Protein AF-A0A842VWF2-F1 (afdb_monomer)

Mean predicted aligned error: 4.61 Å

pLDDT: mean 91.63, std 9.69, range [39.72, 97.94]

Radius of gyration: 16.32 Å; Cα contacts (8 Å, |Δi|>4): 128; chains: 1; bounding box: 42×29×42 Å

Foldseek 3Di:
DDDDDFDWDDPPQFTQGNNDTHHPDEAEDAQLVDDVVCLVVVVVVCLVVPAAAYEYDQDFVVQWPDDPPPDPVPIDGDCCQPPHVSSVVVVSVVVCVVVVRHDYD

Solvent-accessible surface area (backbone atoms only — not comparable to full-atom values): 6436 Å² total; per-residue (Å²): 134,88,75,81,84,72,52,74,46,82,56,98,76,24,42,26,52,64,90,46,82,38,74,82,50,70,43,82,51,58,63,60,84,40,67,66,92,46,48,67,59,53,52,48,56,47,45,74,74,67,40,51,28,36,33,53,82,80,64,64,75,76,26,42,73,54,66,89,88,56,55,81,95,70,61,45,70,41,47,69,26,83,88,45,65,45,31,20,52,54,58,50,53,48,53,46,62,75,62,66,65,53,48,78,98

Structure (mmCIF, N/CA/C/O backbone):
data_AF-A0A842VWF2-F1
#
_entry.id   AF-A0A842VWF2-F1
#
loop_
_atom_site.group_PDB
_atom_site.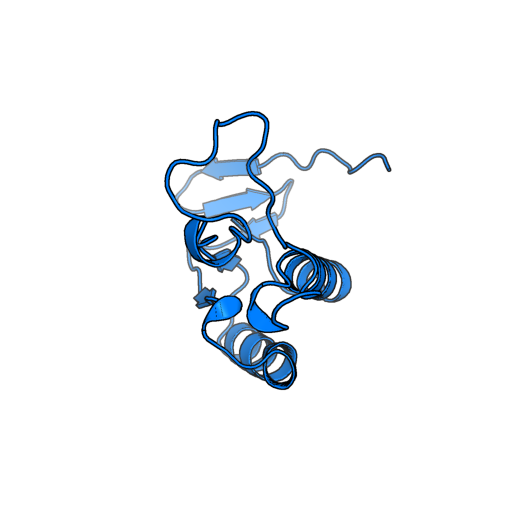id
_atom_site.type_symbol
_atom_site.label_atom_id
_atom_site.label_alt_id
_atom_site.label_comp_id
_atom_site.label_asym_id
_atom_site.label_entity_id
_atom_site.label_seq_id
_atom_site.pdbx_PDB_ins_code
_atom_site.Cartn_x
_atom_site.Cartn_y
_atom_site.Cartn_z
_atom_site.occupancy
_atom_site.B_iso_or_equiv
_atom_site.auth_seq_id
_atom_site.auth_comp_id
_atom_site.auth_asym_id
_atom_site.auth_atom_id
_atom_site.pdbx_PDB_model_num
ATOM 1 N N . MET A 1 1 ? 11.684 16.252 5.392 1.00 39.72 1 MET A N 1
ATOM 2 C CA . MET A 1 1 ? 10.366 16.323 6.055 1.00 39.72 1 MET A CA 1
ATOM 3 C C . MET A 1 1 ? 10.481 15.561 7.360 1.00 39.72 1 MET A C 1
ATOM 5 O O . MET A 1 1 ? 10.886 14.409 7.315 1.00 39.72 1 MET A O 1
ATOM 9 N N . ASN A 1 2 ? 10.214 16.205 8.497 1.00 43.41 2 ASN A N 1
ATOM 10 C CA . ASN A 1 2 ? 10.101 15.508 9.777 1.00 43.41 2 ASN A CA 1
ATOM 11 C C . ASN A 1 2 ? 8.676 14.968 9.868 1.00 43.41 2 ASN A C 1
ATOM 13 O O . ASN A 1 2 ? 7.739 15.756 9.974 1.00 43.41 2 ASN A O 1
ATOM 17 N N . TYR A 1 3 ? 8.517 13.652 9.780 1.00 53.81 3 TYR A N 1
ATOM 18 C CA . TYR A 1 3 ? 7.252 13.016 10.125 1.00 53.81 3 TYR A CA 1
ATOM 19 C C . TYR A 1 3 ? 7.187 12.927 11.654 1.00 53.81 3 TYR A C 1
ATOM 21 O O . TYR A 1 3 ? 8.162 12.471 12.261 1.00 53.81 3 TYR A O 1
ATOM 29 N N . PRO A 1 4 ? 6.110 13.399 12.302 1.00 59.75 4 PRO A N 1
ATOM 30 C CA . PRO A 1 4 ? 5.938 13.174 13.729 1.00 59.75 4 PRO A CA 1
ATOM 31 C C . PRO A 1 4 ? 5.951 11.664 14.005 1.00 59.75 4 PRO A C 1
ATOM 33 O O . PRO A 1 4 ? 5.371 10.885 13.251 1.00 59.75 4 PRO A O 1
ATOM 36 N N . SER A 1 5 ? 6.651 11.241 15.058 1.00 72.12 5 SER A N 1
ATOM 37 C CA . SER A 1 5 ? 6.660 9.840 15.474 1.00 72.12 5 SER A CA 1
ATOM 38 C C . SER A 1 5 ? 5.429 9.554 16.326 1.00 72.12 5 SER A C 1
ATOM 40 O O . SER A 1 5 ? 5.425 9.740 17.543 1.00 72.12 5 SER A O 1
ATOM 42 N N . GLU A 1 6 ? 4.365 9.109 15.669 1.00 78.94 6 GLU A N 1
ATOM 43 C CA . GLU A 1 6 ? 3.189 8.576 16.351 1.00 78.94 6 GLU A CA 1
ATOM 44 C C . GLU A 1 6 ? 3.575 7.293 17.098 1.00 78.94 6 GLU A C 1
ATOM 46 O O . GLU A 1 6 ? 4.297 6.431 16.580 1.00 78.94 6 GLU A O 1
ATOM 51 N N . LYS A 1 7 ? 3.120 7.148 18.345 1.00 84.88 7 LYS A N 1
ATOM 52 C CA . LYS A 1 7 ? 3.395 5.932 19.119 1.00 84.88 7 LYS A CA 1
ATOM 53 C C . LYS A 1 7 ? 2.334 4.887 18.814 1.00 84.88 7 LYS A C 1
ATOM 55 O O . LYS A 1 7 ? 1.212 4.985 19.304 1.00 84.88 7 LYS A O 1
ATOM 60 N N . ILE A 1 8 ? 2.731 3.854 18.076 1.00 89.75 8 ILE A N 1
ATOM 61 C CA . ILE A 1 8 ? 1.889 2.692 17.779 1.00 89.75 8 ILE A CA 1
ATOM 62 C C . ILE A 1 8 ? 2.060 1.637 18.878 1.00 89.75 8 ILE A C 1
ATOM 64 O O . ILE A 1 8 ? 3.180 1.249 19.216 1.00 89.75 8 ILE A O 1
ATOM 68 N N . LYS A 1 9 ? 0.952 1.162 19.455 1.00 91.81 9 LYS A N 1
ATOM 69 C CA . LYS A 1 9 ? 0.928 0.066 20.439 1.00 91.81 9 LYS A CA 1
ATOM 70 C C . LYS A 1 9 ? -0.188 -0.918 20.116 1.00 91.81 9 LYS A C 1
ATOM 72 O O . LYS A 1 9 ? -1.270 -0.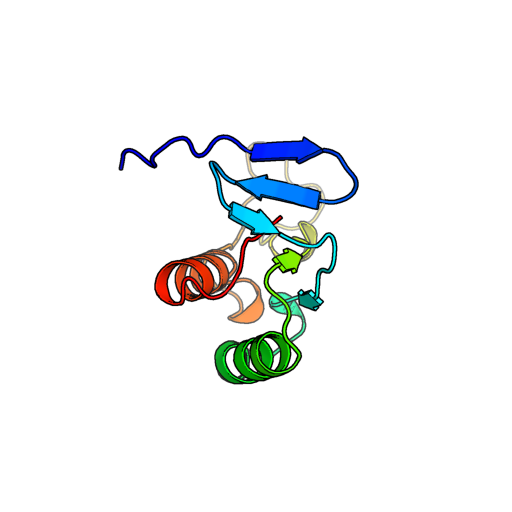510 19.714 1.00 91.81 9 LYS A O 1
ATOM 77 N N . ILE A 1 10 ? 0.038 -2.201 20.378 1.00 90.94 10 ILE A N 1
ATOM 78 C CA . ILE A 1 10 ? -1.011 -3.225 20.321 1.00 90.94 10 ILE A CA 1
ATOM 79 C C . ILE A 1 10 ? -1.374 -3.591 21.757 1.00 90.94 10 ILE A C 1
ATOM 81 O O . ILE A 1 10 ? -0.513 -4.018 22.526 1.00 90.94 10 ILE A O 1
ATOM 85 N N . LYS A 1 11 ? -2.634 -3.375 22.142 1.00 91.81 11 LYS A N 1
ATOM 86 C CA . LYS A 1 11 ? -3.118 -3.660 23.498 1.00 91.81 11 LYS A CA 1
ATOM 87 C C . LYS A 1 11 ? -4.624 -3.916 23.498 1.00 91.81 11 LYS A C 1
ATOM 89 O O . LYS A 1 11 ? -5.368 -3.222 22.807 1.00 91.81 11 LYS A O 1
ATOM 94 N N . ASP A 1 12 ? -5.064 -4.891 24.294 1.00 91.38 12 ASP A N 1
ATOM 95 C CA . ASP A 1 12 ? -6.477 -5.228 24.533 1.00 91.38 12 ASP A CA 1
ATOM 96 C C . ASP A 1 12 ? -7.268 -5.581 23.253 1.00 91.38 12 ASP A C 1
ATOM 98 O O . ASP A 1 12 ? -8.477 -5.375 23.191 1.00 91.38 12 ASP A O 1
ATOM 102 N N . GLY A 1 13 ? -6.588 -6.093 22.217 1.00 88.69 13 GLY A N 1
ATOM 103 C CA . GLY A 1 13 ? -7.194 -6.420 20.916 1.00 88.69 13 GLY A CA 1
ATOM 104 C C . GLY A 1 13 ? -7.359 -5.229 19.961 1.00 88.69 13 GLY A C 1
ATOM 105 O O . GLY A 1 13 ? -8.104 -5.327 18.990 1.00 88.69 13 GLY A O 1
ATOM 106 N N . TYR A 1 14 ? -6.681 -4.109 20.225 1.00 90.12 14 TYR A N 1
ATOM 107 C CA . TYR A 1 14 ? -6.734 -2.896 19.405 1.00 90.12 14 TYR A CA 1
ATOM 108 C C . TYR A 1 14 ? -5.334 -2.405 19.048 1.00 90.12 14 TYR A C 1
ATOM 110 O O . TYR A 1 14 ? -4.374 -2.610 19.801 1.00 90.12 14 TYR A O 1
ATOM 118 N N . ILE A 1 15 ? -5.248 -1.695 17.924 1.00 90.56 15 ILE A N 1
ATOM 119 C CA . ILE A 1 15 ? -4.124 -0.809 17.629 1.00 90.56 15 ILE A CA 1
ATOM 120 C C . ILE A 1 15 ? -4.414 0.537 18.289 1.00 90.56 15 ILE A C 1
ATOM 122 O O . ILE A 1 15 ? -5.508 1.087 18.170 1.00 90.56 15 ILE A O 1
ATOM 126 N N . TRP A 1 16 ? -3.425 1.063 18.993 1.00 90.50 16 TRP A N 1
ATOM 127 C CA . TRP A 1 16 ? -3.439 2.389 19.586 1.00 90.50 16 TRP A CA 1
ATOM 128 C C . TRP A 1 16 ? -2.422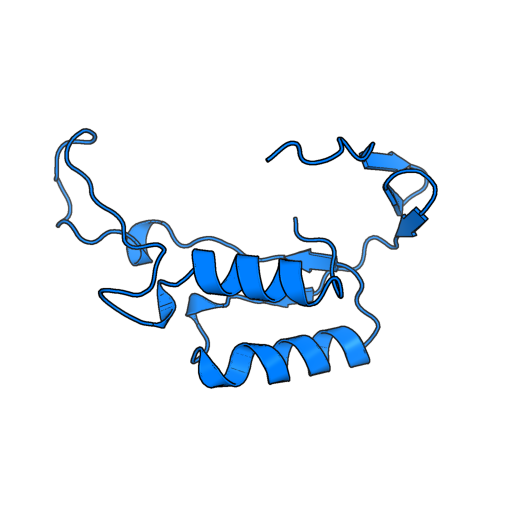 3.244 18.850 1.00 90.50 16 TRP A C 1
ATOM 130 O O . TRP A 1 16 ? -1.238 2.912 18.865 1.00 90.50 16 TRP A O 1
ATOM 140 N N . ILE A 1 17 ? -2.885 4.320 18.219 1.00 88.38 17 ILE A N 1
ATOM 14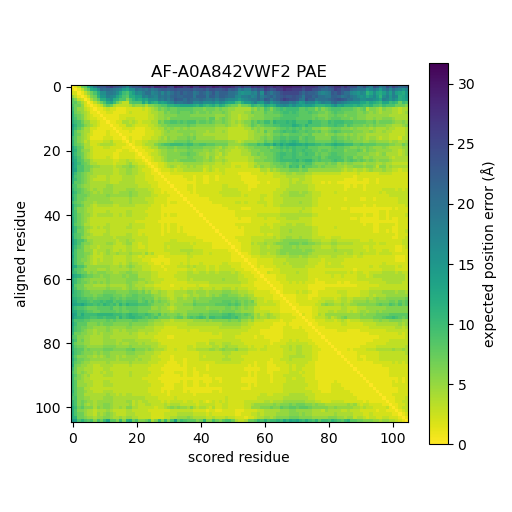1 C CA . ILE A 1 17 ? -2.023 5.331 17.600 1.00 88.38 17 ILE A CA 1
ATOM 142 C C . ILE A 1 17 ? -2.184 6.598 18.423 1.00 88.38 17 ILE A C 1
ATOM 144 O O . ILE A 1 17 ? -3.245 7.229 18.421 1.00 88.38 17 ILE A O 1
ATOM 148 N N . ASP A 1 18 ? -1.158 6.891 19.217 1.00 87.94 18 ASP A N 1
ATOM 149 C CA . ASP A 1 18 ? -1.219 7.840 20.325 1.00 87.94 18 ASP A CA 1
ATOM 150 C C . ASP A 1 18 ? -2.382 7.515 21.282 1.00 87.94 18 ASP A C 1
ATOM 152 O O . ASP A 1 18 ? -2.330 6.516 22.003 1.00 87.94 18 ASP A O 1
ATOM 156 N N . ASN A 1 19 ? -3.438 8.334 21.279 1.00 86.50 19 ASN A N 1
ATOM 157 C CA . ASN A 1 19 ? -4.637 8.143 22.102 1.00 86.50 19 ASN A CA 1
ATOM 158 C C . ASN A 1 19 ? -5.832 7.591 21.300 1.00 86.50 19 ASN A C 1
ATOM 160 O O . ASN A 1 19 ? -6.912 7.402 21.861 1.00 86.50 19 ASN A O 1
ATOM 164 N N . ASN A 1 20 ? -5.659 7.325 20.001 1.00 86.62 20 ASN A N 1
ATOM 165 C CA . ASN A 1 20 ? -6.716 6.820 19.130 1.00 86.62 20 ASN A CA 1
ATOM 166 C C . ASN A 1 20 ? -6.771 5.292 19.176 1.00 86.62 20 ASN A C 1
ATOM 168 O O . ASN A 1 20 ? -5.816 4.613 18.802 1.00 86.62 20 ASN A O 1
ATOM 172 N N . LYS A 1 21 ? -7.919 4.757 19.602 1.00 90.31 21 LYS A N 1
ATOM 173 C CA . LYS A 1 21 ? -8.207 3.320 19.641 1.00 90.31 21 LYS A CA 1
ATOM 174 C C . LYS A 1 21 ? -8.798 2.862 18.307 1.00 90.31 21 LYS A C 1
ATOM 176 O O . LYS A 1 21 ? -9.886 3.296 17.935 1.00 90.31 21 LYS A O 1
ATOM 181 N N . ILE A 1 22 ? -8.111 1.957 17.618 1.00 88.19 22 ILE A N 1
ATOM 182 C CA . ILE A 1 22 ? -8.474 1.480 16.281 1.00 88.19 22 ILE A CA 1
ATOM 183 C C . ILE A 1 22 ? -8.732 -0.034 16.337 1.00 88.19 22 ILE A C 1
ATOM 185 O O . ILE A 1 22 ? -7.864 -0.785 16.797 1.00 88.19 22 ILE A O 1
ATOM 189 N N . PRO A 1 23 ? -9.922 -0.508 15.914 1.00 87.75 23 PRO A N 1
ATOM 190 C CA . PRO A 1 23 ? -10.200 -1.937 15.801 1.00 87.75 23 PRO A CA 1
ATOM 191 C C . PRO A 1 23 ? -9.213 -2.631 14.860 1.00 87.75 23 PRO A C 1
ATOM 193 O O . PRO A 1 23 ? -8.845 -2.073 13.828 1.00 87.75 23 PRO A O 1
ATOM 196 N N . LEU A 1 24 ? -8.839 -3.871 15.181 1.00 85.56 24 LEU A N 1
ATOM 197 C CA . LEU A 1 24 ? -8.052 -4.746 14.305 1.00 85.56 24 LEU A CA 1
ATOM 198 C C . LEU A 1 24 ? -8.910 -5.284 13.148 1.00 85.56 24 LEU A C 1
ATOM 200 O O . LEU A 1 24 ? -9.157 -6.482 13.035 1.00 85.56 24 LEU A O 1
ATOM 204 N N . LEU A 1 25 ? -9.406 -4.381 12.306 1.00 87.94 25 LEU A N 1
ATOM 205 C CA . LEU A 1 25 ? -10.194 -4.697 11.125 1.00 87.94 25 LEU A CA 1
ATOM 206 C C . LEU A 1 25 ? -9.608 -3.941 9.930 1.00 87.94 25 LEU A C 1
ATOM 208 O O . LEU A 1 25 ? -9.692 -2.713 9.869 1.00 87.94 25 LEU A O 1
ATOM 212 N N . SER A 1 26 ? -9.015 -4.688 8.998 1.00 86.44 26 SER A N 1
ATOM 213 C CA . SER A 1 26 ? -8.343 -4.154 7.809 1.00 86.44 26 SER A CA 1
ATOM 214 C C . SER A 1 26 ? -9.075 -4.535 6.533 1.00 86.44 26 SER A C 1
ATOM 216 O O . SER A 1 26 ? -9.540 -5.669 6.409 1.00 86.44 26 SER A O 1
ATOM 218 N N . GLY A 1 27 ? -9.131 -3.612 5.576 1.00 90.31 27 GLY A N 1
ATOM 219 C CA . GLY A 1 27 ? -9.435 -3.938 4.186 1.00 90.31 27 GLY A CA 1
ATOM 220 C C . GLY A 1 27 ? -8.148 -4.222 3.412 1.00 90.31 27 GLY A C 1
ATOM 221 O O . GLY A 1 27 ? -7.204 -3.450 3.512 1.00 90.31 27 GLY A O 1
ATOM 222 N N . GLU A 1 28 ? -8.107 -5.285 2.613 1.00 94.31 28 GLU A N 1
ATOM 223 C CA . GLU A 1 28 ? -6.985 -5.530 1.696 1.00 94.31 28 GLU A CA 1
ATOM 224 C C . GLU A 1 28 ? -7.261 -4.862 0.347 1.00 94.31 28 GLU A C 1
ATOM 226 O O . GLU A 1 28 ? -8.316 -5.081 -0.259 1.00 94.31 28 GLU A O 1
ATOM 231 N N . PHE A 1 29 ? -6.307 -4.078 -0.155 1.00 96.62 29 PHE A N 1
ATOM 232 C CA . PHE A 1 29 ? -6.400 -3.486 -1.482 1.00 96.62 29 PHE A CA 1
ATOM 233 C C . PHE A 1 29 ? -5.073 -3.525 -2.234 1.00 96.62 29 PHE A C 1
ATOM 235 O O . PHE A 1 29 ? -4.153 -2.755 -1.978 1.00 96.62 29 PHE A O 1
ATOM 242 N N . HIS A 1 30 ? -5.024 -4.371 -3.262 1.00 96.81 30 HIS A N 1
ATOM 243 C CA . HIS A 1 30 ? -3.885 -4.462 -4.167 1.00 96.81 30 HIS A CA 1
ATOM 244 C C . HIS A 1 30 ? -3.997 -3.416 -5.285 1.00 96.81 30 HIS A C 1
ATOM 246 O O . HIS A 1 30 ? -4.673 -3.647 -6.299 1.00 96.81 30 HIS A O 1
ATOM 252 N N . PHE A 1 31 ? -3.327 -2.273 -5.125 1.00 96.75 31 PHE A N 1
ATOM 253 C CA . PHE A 1 31 ? -3.403 -1.167 -6.090 1.00 96.75 31 PHE A CA 1
ATOM 254 C C . PHE A 1 31 ? -2.976 -1.587 -7.511 1.00 96.75 31 PHE A C 1
ATOM 256 O O . PHE A 1 31 ? -3.620 -1.193 -8.482 1.00 96.75 31 PHE A O 1
ATOM 263 N N . TRP A 1 32 ? -1.954 -2.444 -7.639 1.00 96.12 32 TRP A N 1
ATOM 264 C CA . TRP A 1 32 ? -1.389 -2.883 -8.924 1.00 96.12 32 TRP A CA 1
ATOM 265 C C . TRP A 1 32 ? -2.281 -3.861 -9.696 1.00 96.12 32 TRP A C 1
ATOM 267 O O . TRP A 1 32 ? -2.041 -4.100 -10.871 1.00 96.12 32 TRP A O 1
ATOM 277 N N . ARG A 1 33 ? -3.321 -4.423 -9.063 1.00 96.31 33 ARG A N 1
ATOM 278 C CA . ARG A 1 33 ? -4.317 -5.283 -9.733 1.00 96.31 33 ARG A CA 1
ATOM 279 C C . ARG A 1 33 ? -5.524 -4.506 -10.259 1.00 96.31 33 ARG A C 1
ATOM 281 O O . ARG A 1 33 ? -6.462 -5.105 -10.777 1.00 96.31 33 ARG A O 1
ATOM 288 N N . ASN A 1 34 ? -5.544 -3.187 -10.074 1.00 96.06 34 ASN A N 1
ATOM 289 C CA . ASN A 1 34 ? -6.688 -2.340 -10.377 1.00 96.06 34 ASN A CA 1
ATOM 290 C C . ASN A 1 34 ? -6.246 -1.116 -11.176 1.00 96.06 34 ASN A C 1
ATOM 292 O O . ASN A 1 34 ? -5.249 -0.471 -10.854 1.00 96.06 34 ASN A O 1
ATOM 296 N N . THR A 1 35 ? -7.024 -0.732 -12.191 1.00 95.94 35 THR A N 1
ATOM 297 C CA . THR A 1 35 ? -6.708 0.456 -12.993 1.00 95.94 35 THR A CA 1
ATOM 298 C C . THR A 1 35 ? -6.654 1.704 -12.111 1.00 95.94 35 THR A C 1
ATOM 300 O O . THR A 1 35 ? -7.621 2.011 -11.409 1.00 95.94 35 THR A O 1
ATOM 303 N N . LYS A 1 36 ? -5.565 2.477 -12.222 1.00 96.19 36 LYS A N 1
ATOM 304 C CA . LYS A 1 36 ? -5.285 3.664 -11.397 1.00 96.19 36 LYS A CA 1
ATOM 305 C C . LYS A 1 36 ? -6.456 4.637 -11.262 1.00 96.19 36 LYS A C 1
ATOM 307 O O . LYS A 1 36 ? -6.744 5.119 -10.170 1.00 96.19 36 LYS A O 1
ATOM 312 N N . LYS A 1 37 ? -7.186 4.883 -12.355 1.00 97.19 37 LYS A N 1
ATOM 313 C CA . LYS A 1 37 ? -8.352 5.785 -12.365 1.00 97.19 37 LYS A CA 1
ATOM 314 C C . LYS A 1 37 ? -9.472 5.375 -11.397 1.00 97.19 37 LYS A C 1
ATOM 316 O O . LYS A 1 37 ? -10.296 6.210 -11.041 1.00 97.19 37 LYS A O 1
ATOM 321 N N . PHE A 1 38 ? -9.527 4.107 -10.988 1.00 97.81 38 PHE A N 1
ATOM 322 C CA . PHE A 1 38 ? -10.560 3.582 -10.098 1.00 97.81 38 PHE A CA 1
ATOM 323 C C . PHE A 1 38 ? -10.144 3.526 -8.628 1.00 97.81 38 PHE A C 1
ATOM 325 O O . PHE A 1 38 ? -11.020 3.337 -7.785 1.00 97.81 38 PHE A O 1
ATOM 332 N N . TRP A 1 39 ? -8.867 3.740 -8.291 1.00 97.56 39 TRP A N 1
ATOM 333 C CA . TRP A 1 39 ? -8.407 3.690 -6.899 1.00 97.56 39 TRP A CA 1
ATOM 334 C C . TRP A 1 39 ? -9.227 4.586 -5.962 1.00 97.56 39 TRP A C 1
ATOM 336 O O 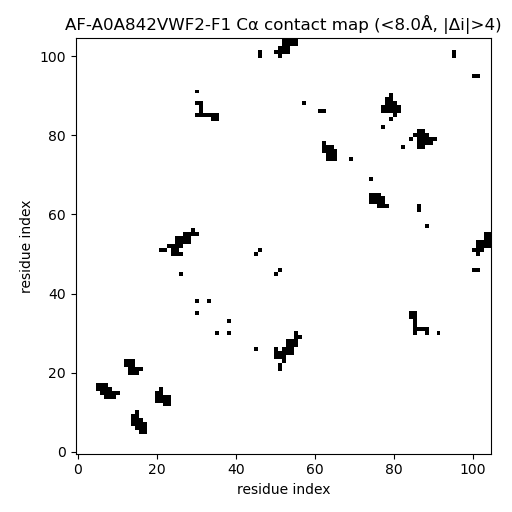. TRP A 1 39 ? -9.672 4.078 -4.935 1.00 97.56 39 TRP A O 1
ATOM 346 N N . PRO A 1 40 ? -9.548 5.857 -6.298 1.00 97.50 40 PRO A N 1
ATOM 347 C CA . PRO A 1 40 ? -10.331 6.698 -5.394 1.00 97.50 40 PRO A CA 1
ATOM 348 C C . PRO A 1 40 ? -11.725 6.137 -5.102 1.00 97.50 40 PRO A C 1
ATOM 350 O O . PRO A 1 40 ? -12.199 6.233 -3.972 1.00 97.50 40 PRO A O 1
ATOM 353 N N . ARG A 1 41 ? -12.369 5.527 -6.107 1.00 97.81 41 ARG A N 1
ATOM 354 C CA . ARG A 1 41 ? -13.691 4.905 -5.964 1.00 97.81 41 ARG A CA 1
ATOM 355 C C . ARG A 1 41 ? -13.625 3.662 -5.080 1.00 97.81 41 ARG A C 1
ATOM 357 O O . ARG A 1 41 ? -14.483 3.502 -4.224 1.00 97.81 41 ARG A O 1
ATOM 364 N N . ILE A 1 42 ? -12.621 2.810 -5.278 1.00 97.19 42 ILE A N 1
ATOM 365 C CA . ILE A 1 42 ? -12.432 1.594 -4.474 1.00 97.19 42 ILE A CA 1
ATOM 366 C C . ILE A 1 42 ? -12.165 1.970 -3.012 1.00 97.19 42 ILE A C 1
ATOM 368 O O . ILE A 1 42 ? -12.821 1.451 -2.114 1.00 97.19 42 ILE A O 1
ATOM 372 N N . LEU A 1 43 ? -11.274 2.938 -2.782 1.00 96.81 43 LEU A N 1
ATOM 373 C CA . LEU A 1 43 ? -10.985 3.466 -1.450 1.00 96.81 43 LEU A CA 1
ATOM 374 C C . LEU A 1 43 ? -12.232 4.071 -0.787 1.00 96.81 43 LEU A C 1
ATOM 376 O O . LEU A 1 43 ? -12.453 3.837 0.395 1.00 96.81 43 LEU A O 1
ATOM 380 N N . ASN A 1 44 ? -13.091 4.779 -1.531 1.00 96.69 44 ASN A N 1
ATOM 381 C CA . ASN A 1 44 ? -14.375 5.243 -0.990 1.00 96.69 44 ASN A CA 1
ATOM 382 C C . ASN A 1 44 ? -15.238 4.069 -0.522 1.00 96.69 44 ASN A C 1
ATOM 384 O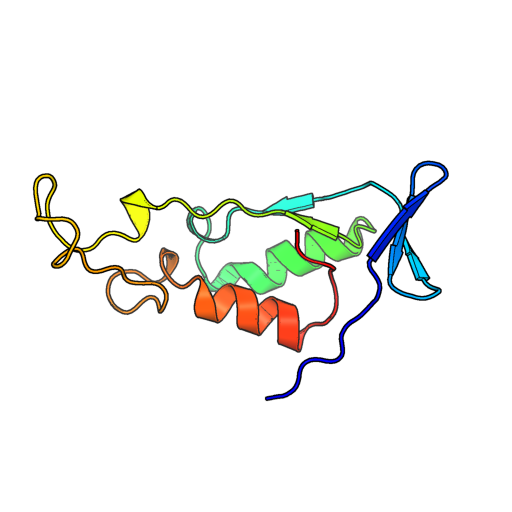 O . ASN A 1 44 ? -15.704 4.083 0.607 1.00 96.69 44 ASN A O 1
ATOM 388 N N . SER A 1 45 ? -15.381 3.018 -1.333 1.00 96.69 45 SER A N 1
ATOM 389 C CA . SER A 1 45 ? -16.160 1.841 -0.937 1.00 96.69 45 SER A CA 1
ATOM 390 C C . SER A 1 45 ? -15.610 1.164 0.323 1.00 96.69 45 SER A C 1
ATOM 392 O O . SER A 1 45 ? -16.387 0.772 1.186 1.00 96.69 45 SER A O 1
ATOM 394 N N . ILE A 1 46 ? -14.284 1.070 0.474 1.00 95.56 46 ILE A N 1
ATOM 395 C CA . ILE A 1 46 ? -13.654 0.526 1.690 1.00 95.56 46 ILE A CA 1
ATOM 396 C C . ILE A 1 46 ? -13.951 1.422 2.904 1.00 95.56 46 ILE A C 1
ATOM 398 O O . ILE A 1 46 ? -14.310 0.926 3.970 1.00 95.56 46 ILE A O 1
ATOM 402 N N . LYS A 1 47 ? -13.863 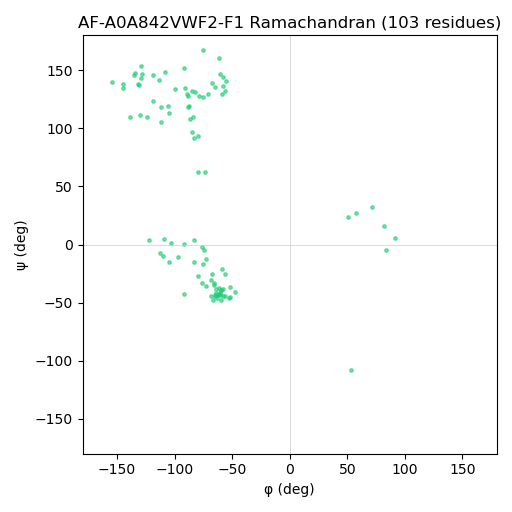2.746 2.745 1.00 94.44 47 LYS A N 1
ATOM 403 C CA . LYS A 1 47 ? -14.199 3.709 3.803 1.00 94.44 47 LYS A CA 1
ATOM 404 C C . LYS A 1 47 ? -15.672 3.625 4.209 1.00 94.44 47 LYS A C 1
ATOM 406 O O . LYS A 1 47 ? -15.970 3.639 5.401 1.00 94.44 47 LYS A O 1
ATOM 411 N N . ASP A 1 48 ? -16.575 3.524 3.236 1.00 95.62 48 ASP A N 1
ATOM 412 C CA . ASP A 1 48 ? -18.027 3.491 3.447 1.00 95.62 48 ASP A CA 1
ATOM 413 C C . ASP A 1 48 ? -18.475 2.212 4.172 1.00 95.62 48 ASP A C 1
ATOM 415 O O . ASP A 1 48 ? -19.469 2.222 4.895 1.00 95.62 48 ASP A O 1
ATOM 419 N N . LEU A 1 49 ? -17.699 1.127 4.060 1.00 94.31 49 LEU A N 1
ATOM 420 C CA . LEU A 1 49 ? -17.865 -0.093 4.859 1.00 94.31 49 LEU A CA 1
ATOM 421 C C . LEU A 1 49 ? -17.390 0.058 6.320 1.00 94.31 49 LEU A C 1
ATOM 423 O O . LEU A 1 49 ? -17.553 -0.864 7.117 1.00 94.31 49 LEU A O 1
ATOM 427 N N . GLY A 1 50 ? -16.811 1.204 6.690 1.00 91.94 50 GLY A N 1
ATOM 428 C CA . GLY A 1 50 ? -16.389 1.520 8.056 1.00 91.94 50 GLY A CA 1
ATOM 429 C C . GLY A 1 50 ? -14.942 1.152 8.391 1.00 91.94 50 GLY A C 1
ATOM 430 O O . GLY A 1 50 ? -14.528 1.328 9.540 1.00 91.94 50 GLY A O 1
ATOM 431 N N . PHE A 1 51 ? -14.150 0.683 7.421 1.00 92.44 51 PHE A N 1
ATOM 432 C CA . PHE A 1 51 ? -12.740 0.367 7.652 1.00 92.44 51 PHE A CA 1
ATOM 433 C C . PHE A 1 51 ? -11.929 1.636 7.941 1.00 92.44 51 PHE A C 1
ATOM 435 O O . PHE A 1 51 ? -12.106 2.680 7.313 1.00 92.44 51 PHE A O 1
ATOM 442 N N . LYS A 1 52 ? -11.014 1.526 8.907 1.00 89.81 52 LYS A N 1
ATOM 443 C CA . LYS A 1 52 ? -10.050 2.578 9.288 1.00 89.81 52 LYS A CA 1
ATOM 444 C C . LYS A 1 52 ? -8.610 2.204 8.962 1.00 89.81 52 LYS A C 1
ATOM 446 O O . LYS A 1 52 ? -7.715 3.029 9.109 1.00 89.81 52 LYS A O 1
ATOM 451 N N . HIS A 1 53 ? -8.406 0.965 8.544 1.00 90.56 53 HIS A N 1
ATOM 452 C CA . HIS A 1 53 ? -7.116 0.378 8.267 1.00 90.56 53 HIS A CA 1
ATOM 453 C C . HIS A 1 53 ? -7.165 -0.292 6.900 1.00 90.56 53 HIS A C 1
ATOM 455 O O . HIS A 1 53 ? -8.169 -0.932 6.561 1.00 90.56 53 HIS A O 1
ATOM 461 N N . ILE A 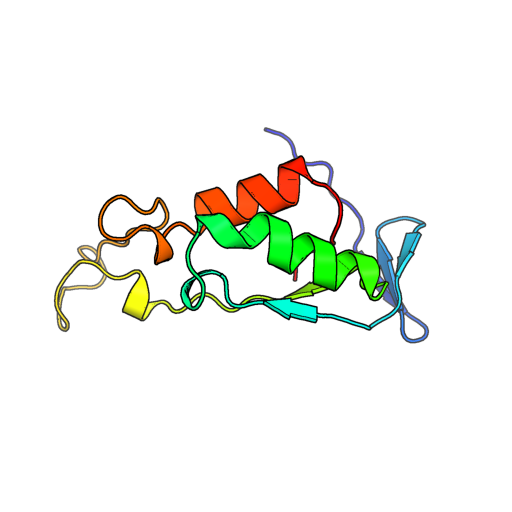1 54 ? -6.105 -0.111 6.122 1.00 94.06 54 ILE A N 1
ATOM 462 C CA . ILE A 1 54 ? -5.948 -0.740 4.820 1.00 94.06 54 ILE A CA 1
ATOM 463 C C . ILE A 1 54 ? -4.583 -1.414 4.742 1.00 94.06 54 ILE A C 1
ATOM 465 O O . ILE A 1 54 ? -3.593 -0.904 5.261 1.00 94.06 54 ILE A O 1
ATOM 469 N N . THR A 1 55 ? -4.543 -2.557 4.079 1.00 94.38 55 THR A N 1
ATOM 470 C CA . THR A 1 55 ? -3.338 -3.343 3.822 1.00 94.38 55 THR A CA 1
ATOM 471 C C . THR A 1 55 ? -3.115 -3.448 2.318 1.00 94.38 55 THR A C 1
ATOM 473 O O . THR A 1 55 ? -4.067 -3.462 1.530 1.00 94.38 55 THR A O 1
ATOM 476 N N . THR A 1 56 ? -1.848 -3.464 1.909 1.00 95.50 56 THR A N 1
ATOM 477 C CA . THR A 1 56 ? -1.450 -3.735 0.525 1.00 95.50 56 THR A CA 1
ATOM 478 C C . THR A 1 56 ? -0.147 -4.518 0.515 1.00 95.50 56 THR A C 1
ATOM 480 O O . THR A 1 56 ? 0.802 -4.156 1.209 1.00 95.50 56 THR A O 1
ATOM 483 N N . TYR A 1 57 ? -0.029 -5.526 -0.347 1.00 94.12 57 TYR A N 1
ATOM 484 C CA . TYR A 1 57 ? 1.298 -6.028 -0.713 1.00 94.12 57 TYR A CA 1
ATOM 485 C C . TYR A 1 57 ? 2.020 -5.074 -1.676 1.00 94.12 57 TYR A C 1
ATOM 487 O O . TYR A 1 57 ? 1.432 -4.154 -2.250 1.00 94.12 57 TYR A O 1
ATOM 495 N N . VAL A 1 58 ? 3.318 -5.308 -1.857 1.00 94.88 58 VAL A N 1
ATOM 496 C CA . VAL A 1 58 ? 4.117 -4.737 -2.943 1.00 94.88 58 VAL A CA 1
ATOM 497 C C . VAL A 1 58 ? 4.743 -5.904 -3.697 1.00 94.88 58 VAL A C 1
ATOM 499 O O . VAL A 1 58 ? 5.606 -6.601 -3.167 1.00 94.88 58 VAL A O 1
ATOM 502 N N . GLU A 1 59 ? 4.284 -6.142 -4.925 1.00 94.06 59 GLU A N 1
ATOM 503 C CA . GLU A 1 59 ? 4.765 -7.250 -5.753 1.00 94.06 59 GLU A CA 1
ATOM 504 C C . GLU A 1 59 ? 6.109 -6.885 -6.395 1.00 94.06 59 GLU A C 1
ATOM 506 O O . GLU A 1 59 ? 6.166 -6.264 -7.456 1.00 94.06 59 GLU A O 1
ATOM 511 N N . TRP A 1 60 ? 7.207 -7.251 -5.735 1.00 92.19 60 TRP A N 1
ATOM 512 C CA . TRP A 1 60 ? 8.567 -6.855 -6.117 1.00 92.19 60 TRP A CA 1
ATOM 513 C C . TRP A 1 60 ? 8.900 -7.151 -7.586 1.00 92.19 60 TRP A C 1
ATOM 515 O O . TRP A 1 60 ? 9.431 -6.290 -8.288 1.00 92.19 60 TRP A O 1
ATOM 525 N N . ASN A 1 61 ? 8.544 -8.344 -8.069 1.00 92.38 61 ASN A N 1
ATOM 526 C CA . ASN A 1 61 ? 8.818 -8.752 -9.447 1.00 92.38 61 ASN A CA 1
ATOM 527 C C . ASN A 1 61 ? 8.044 -7.911 -10.465 1.00 92.38 61 ASN A C 1
ATOM 529 O O . ASN A 1 61 ? 8.563 -7.624 -11.536 1.00 92.38 61 ASN A O 1
ATOM 533 N N . PHE A 1 62 ? 6.834 -7.469 -10.120 1.00 94.06 62 PHE A N 1
ATOM 534 C CA . PHE A 1 62 ? 6.028 -6.608 -10.983 1.00 94.06 62 PHE A CA 1
ATOM 535 C C . PHE A 1 62 ? 6.626 -5.201 -11.128 1.00 94.06 62 PHE A C 1
ATOM 537 O O . PHE A 1 62 ? 6.483 -4.568 -12.169 1.00 94.06 62 PHE A O 1
ATOM 544 N N . HIS A 1 63 ? 7.322 -4.716 -10.098 1.00 95.81 63 HIS A N 1
ATOM 545 C CA . HIS A 1 63 ? 8.005 -3.423 -10.136 1.00 95.81 63 HIS A CA 1
ATOM 546 C C . HIS A 1 63 ? 9.386 -3.482 -10.793 1.00 95.81 63 HIS A C 1
ATOM 548 O O . HIS A 1 63 ? 9.942 -2.432 -11.110 1.00 95.81 63 HIS A O 1
ATOM 554 N N . ARG A 1 64 ? 9.965 -4.671 -10.984 1.00 96.00 64 ARG A N 1
ATOM 555 C CA . ARG A 1 64 ? 11.284 -4.843 -11.597 1.00 96.00 64 ARG A CA 1
ATOM 556 C C . ARG A 1 64 ? 11.215 -4.522 -13.091 1.00 96.00 64 ARG A C 1
ATOM 558 O O . ARG A 1 64 ? 10.385 -5.075 -13.804 1.00 96.00 64 ARG A O 1
ATOM 565 N N . ILE A 1 65 ? 12.117 -3.667 -13.573 1.00 95.94 65 ILE A N 1
ATOM 566 C CA . ILE A 1 65 ? 12.186 -3.304 -15.002 1.00 95.94 65 ILE A CA 1
ATOM 567 C C . ILE A 1 65 ? 13.351 -3.969 -15.743 1.00 95.94 65 ILE A C 1
ATOM 569 O O . ILE A 1 65 ? 13.354 -4.002 -16.972 1.00 95.94 65 ILE A O 1
ATOM 573 N N . THR A 1 66 ? 14.331 -4.519 -15.023 1.00 96.31 66 THR A N 1
ATOM 574 C CA . THR A 1 66 ? 15.445 -5.261 -15.626 1.00 96.31 66 THR A CA 1
ATOM 575 C C . THR A 1 66 ? 15.150 -6.765 -15.710 1.00 96.31 66 THR A C 1
ATOM 577 O O . THR A 1 66 ? 14.408 -7.282 -14.873 1.00 96.31 66 THR A O 1
ATOM 580 N N . PRO A 1 67 ? 15.730 -7.504 -16.676 1.00 94.50 67 PRO A N 1
ATOM 581 C CA . PRO A 1 67 ? 15.512 -8.947 -16.815 1.00 94.50 67 PRO A CA 1
ATOM 582 C C . PRO A 1 67 ? 15.976 -9.761 -15.605 1.00 94.50 67 PRO A C 1
ATOM 584 O O . PRO A 1 67 ? 16.837 -9.327 -14.839 1.00 94.50 67 PRO A O 1
ATOM 587 N N . ASP A 1 68 ? 15.481 -10.988 -15.465 1.00 92.62 68 ASP A N 1
ATOM 588 C CA . ASP A 1 68 ? 15.998 -11.924 -14.466 1.00 92.62 68 ASP A CA 1
ATOM 589 C C . ASP A 1 68 ? 17.487 -12.237 -14.681 1.00 92.62 68 ASP A C 1
ATOM 591 O O . ASP A 1 68 ? 17.998 -12.239 -15.799 1.00 92.62 68 ASP A O 1
ATOM 595 N N . GLY A 1 69 ? 18.209 -12.458 -13.579 1.00 93.69 69 GLY A N 1
ATOM 596 C CA . GLY A 1 69 ? 19.664 -12.643 -13.595 1.00 93.69 69 GLY A CA 1
ATOM 597 C C . GLY A 1 69 ? 20.496 -11.353 -13.592 1.00 93.69 69 GLY A C 1
ATOM 598 O O . GLY A 1 69 ? 21.715 -11.440 -13.464 1.00 93.69 69 GLY A O 1
ATOM 599 N N . THR A 1 70 ? 19.885 -10.158 -13.663 1.00 96.31 70 THR A N 1
ATOM 600 C CA . THR A 1 70 ? 20.620 -8.896 -13.437 1.00 96.31 70 THR A CA 1
ATOM 601 C C . THR A 1 70 ? 21.315 -8.904 -12.064 1.00 96.31 70 THR A C 1
ATOM 603 O O . THR A 1 70 ? 20.660 -9.224 -11.066 1.00 96.31 70 THR A O 1
ATOM 606 N N . PRO A 1 71 ? 22.609 -8.534 -11.977 1.00 96.94 71 PRO A N 1
ATOM 607 C CA . PRO A 1 71 ? 23.316 -8.415 -10.703 1.00 96.94 71 PRO A CA 1
ATOM 608 C C . PRO A 1 71 ? 22.596 -7.467 -9.737 1.00 96.94 71 PRO A C 1
ATOM 610 O O . PRO A 1 71 ? 22.129 -6.414 -10.156 1.00 96.94 71 PRO A O 1
ATOM 613 N N . VAL A 1 72 ? 22.553 -7.797 -8.439 1.00 90.56 72 VAL A N 1
ATOM 614 C CA . VAL A 1 72 ? 21.758 -7.073 -7.417 1.00 90.56 72 VAL A CA 1
ATOM 615 C C . VAL A 1 72 ? 22.000 -5.556 -7.414 1.00 90.56 72 VAL A C 1
ATOM 617 O O . VAL A 1 72 ? 21.057 -4.790 -7.253 1.00 90.56 72 VAL A O 1
ATOM 620 N N . GLY A 1 73 ? 23.235 -5.106 -7.662 1.00 94.25 73 GLY A N 1
ATOM 621 C CA . GLY A 1 73 ? 23.585 -3.678 -7.728 1.00 94.25 73 GLY A CA 1
ATOM 622 C C . GLY A 1 73 ? 23.166 -2.947 -9.012 1.00 94.25 73 GLY A C 1
ATOM 623 O O . GLY A 1 73 ? 23.424 -1.756 -9.132 1.00 94.25 73 GLY A O 1
ATOM 624 N N . GLN A 1 74 ? 22.567 -3.651 -9.972 1.00 96.31 74 GLN A N 1
ATOM 625 C CA . GLN A 1 74 ? 22.118 -3.129 -11.268 1.00 96.31 74 GLN A CA 1
ATOM 626 C C . GLN A 1 74 ? 20.615 -3.354 -11.492 1.00 96.31 74 GLN A C 1
ATOM 628 O O . GLN A 1 74 ? 20.111 -3.086 -12.580 1.00 96.31 74 GLN A O 1
ATOM 633 N N . ILE A 1 75 ? 19.892 -3.896 -10.505 1.00 96.69 75 ILE A N 1
ATOM 634 C CA . ILE A 1 75 ? 18.448 -4.087 -10.638 1.00 96.69 75 ILE A CA 1
ATOM 635 C C . ILE A 1 75 ? 17.761 -2.736 -10.487 1.00 96.69 75 ILE A C 1
ATOM 637 O O . ILE A 1 75 ? 17.938 -2.046 -9.483 1.00 96.69 75 ILE A O 1
ATOM 641 N N . GLU A 1 76 ? 16.937 -2.394 -11.468 1.00 96.62 76 GLU A N 1
ATOM 642 C CA . GLU A 1 76 ? 16.118 -1.192 -11.434 1.00 96.62 76 GLU A CA 1
ATOM 643 C C . GLU A 1 76 ? 14.644 -1.550 -11.229 1.00 96.62 76 GLU A C 1
ATOM 645 O O . GLU A 1 76 ? 14.160 -2.594 -11.686 1.00 96.62 76 GLU A O 1
ATOM 650 N N . TYR A 1 77 ? 13.928 -0.645 -10.561 1.00 97.06 77 TYR A N 1
ATOM 651 C CA . TYR A 1 77 ? 12.500 -0.757 -10.281 1.00 97.06 77 TYR A CA 1
ATOM 652 C C . TYR A 1 77 ? 11.764 0.503 -10.722 1.00 97.06 77 TYR A C 1
ATOM 654 O O . TYR A 1 77 ? 12.276 1.615 -10.576 1.00 97.06 77 TYR A O 1
ATOM 662 N N . ASP A 1 78 ? 10.521 0.342 -11.167 1.00 97.44 78 ASP A N 1
ATOM 663 C CA . ASP A 1 78 ? 9.586 1.448 -11.318 1.00 97.44 78 ASP A CA 1
ATOM 664 C C . ASP A 1 78 ? 8.539 1.426 -10.202 1.00 97.44 78 ASP A C 1
ATOM 666 O O . ASP A 1 78 ? 7.687 0.547 -10.130 1.00 97.44 78 ASP A O 1
ATOM 670 N N . PHE A 1 79 ? 8.582 2.441 -9.341 1.00 97.94 79 PHE A N 1
ATOM 671 C CA . PHE A 1 79 ? 7.568 2.698 -8.309 1.00 97.94 79 PHE A CA 1
ATOM 672 C C . PHE A 1 79 ? 6.718 3.938 -8.615 1.00 97.94 79 PHE A C 1
ATOM 674 O O . PHE A 1 79 ? 5.916 4.387 -7.793 1.00 97.94 79 PHE A O 1
ATOM 681 N N . THR A 1 80 ? 6.936 4.548 -9.780 1.00 97.69 80 THR A N 1
ATOM 682 C CA . THR A 1 80 ? 6.355 5.833 -10.188 1.00 97.69 80 THR A CA 1
ATOM 683 C C . THR A 1 80 ? 5.327 5.698 -11.302 1.00 97.69 80 THR A C 1
ATOM 685 O O . THR A 1 80 ? 4.609 6.659 -11.587 1.00 97.69 80 THR A O 1
ATOM 688 N N . GLY A 1 81 ? 5.217 4.514 -11.900 1.00 96.75 81 GLY A N 1
ATOM 689 C CA . GLY A 1 81 ? 4.328 4.239 -13.018 1.00 96.75 81 GLY A CA 1
ATOM 690 C C . GLY A 1 81 ? 4.766 4.878 -14.326 1.00 96.75 81 GLY A C 1
ATOM 691 O O . GLY A 1 81 ? 3.915 5.308 -15.104 1.00 96.75 81 GLY A O 1
ATOM 692 N N . LYS A 1 82 ? 6.080 5.006 -14.531 1.00 97.00 82 LYS A N 1
ATOM 693 C CA . LYS A 1 82 ? 6.676 5.454 -15.794 1.00 97.00 82 LYS A CA 1
ATOM 694 C C . LYS A 1 82 ? 6.575 4.379 -16.875 1.00 97.00 82 LYS A C 1
ATOM 696 O O . LYS A 1 82 ? 6.407 4.737 -18.035 1.00 97.00 82 LYS A O 1
ATOM 701 N N . THR A 1 83 ? 6.692 3.103 -16.509 1.00 95.25 83 THR A N 1
ATOM 702 C CA . THR A 1 83 ? 6.617 1.969 -17.440 1.00 95.25 83 THR A CA 1
ATOM 703 C C . THR A 1 83 ? 5.194 1.426 -17.566 1.00 95.25 83 THR A C 1
ATOM 705 O O . THR A 1 83 ? 4.731 1.190 -18.678 1.00 95.25 83 THR A O 1
ATOM 708 N N . ASP A 1 84 ? 4.470 1.301 -16.453 1.00 94.88 84 ASP A N 1
ATOM 709 C CA . ASP A 1 84 ? 3.054 0.914 -16.397 1.00 94.88 84 ASP A CA 1
ATOM 710 C C . ASP A 1 84 ? 2.372 1.670 -15.250 1.00 94.88 84 ASP A C 1
ATOM 712 O O . ASP A 1 84 ? 2.880 1.728 -14.137 1.00 94.88 84 ASP A O 1
ATOM 716 N N . GLN A 1 85 ? 1.184 2.236 -15.470 1.00 96.56 85 GLN A N 1
ATOM 717 C CA . GLN A 1 85 ? 0.462 2.970 -14.423 1.00 96.56 85 GLN A CA 1
ATOM 718 C C . GLN A 1 85 ? 0.205 2.149 -13.147 1.00 96.56 85 GLN A C 1
ATOM 720 O O . GLN A 1 85 ? 0.045 2.735 -12.074 1.00 96.56 85 GLN A O 1
ATOM 725 N N . GLN A 1 86 ? 0.153 0.822 -13.252 1.00 96.00 86 GLN A N 1
ATOM 726 C CA . GLN A 1 86 ? -0.067 -0.099 -12.141 1.00 96.00 86 GLN A CA 1
ATOM 727 C C . GLN A 1 86 ? 1.168 -0.277 -11.254 1.00 96.00 86 GLN A C 1
ATOM 729 O O . GLN A 1 86 ? 1.014 -0.689 -10.110 1.00 96.00 86 GLN A O 1
ATOM 734 N N . THR A 1 87 ? 2.371 0.095 -11.704 1.00 96.94 87 THR A N 1
ATOM 735 C CA . THR A 1 87 ? 3.582 0.087 -10.863 1.00 96.94 87 THR A CA 1
ATOM 736 C C . THR A 1 87 ? 3.701 1.356 -10.003 1.00 96.94 87 THR A C 1
ATOM 738 O O . THR A 1 87 ? 4.674 1.547 -9.273 1.00 96.94 87 THR A O 1
ATOM 741 N N . ASN A 1 88 ? 2.704 2.249 -10.039 1.00 97.69 88 ASN A N 1
ATOM 742 C CA . ASN A 1 88 ? 2.738 3.551 -9.373 1.00 97.69 88 ASN A CA 1
ATOM 743 C C . ASN A 1 88 ? 2.443 3.485 -7.862 1.00 97.69 88 ASN A C 1
ATOM 745 O O . ASN A 1 88 ? 1.483 4.092 -7.376 1.00 97.69 88 ASN A O 1
ATOM 749 N N . LEU A 1 89 ? 3.296 2.776 -7.119 1.00 97.75 89 LEU A N 1
ATOM 750 C CA . LEU A 1 89 ? 3.249 2.689 -5.659 1.00 97.75 89 LEU A CA 1
ATOM 751 C C . LEU A 1 89 ? 3.309 4.079 -5.018 1.00 97.75 89 LEU A C 1
ATOM 753 O O . LEU A 1 89 ? 2.511 4.389 -4.139 1.00 97.75 89 LEU A O 1
ATOM 757 N N . LYS A 1 90 ? 4.199 4.958 -5.495 1.00 97.44 90 LYS A N 1
ATOM 758 C CA . LYS A 1 90 ? 4.326 6.323 -4.966 1.00 97.44 90 LYS A CA 1
ATOM 759 C C . LYS A 1 90 ? 3.012 7.097 -5.072 1.00 97.44 90 LYS A C 1
ATOM 761 O O . LYS A 1 90 ? 2.608 7.761 -4.126 1.00 97.44 90 LYS A O 1
ATOM 766 N N . GLY A 1 91 ? 2.337 7.012 -6.214 1.00 97.50 91 GLY A N 1
ATOM 767 C CA . GLY A 1 91 ? 1.052 7.667 -6.432 1.00 97.50 91 GLY A CA 1
ATOM 768 C C . GLY A 1 91 ? -0.056 7.093 -5.554 1.00 97.50 91 GLY A C 1
ATOM 769 O O . GLY A 1 91 ? -0.916 7.847 -5.112 1.00 97.50 91 GLY A O 1
ATOM 770 N N . TYR A 1 92 ? -0.028 5.788 -5.279 1.00 97.50 92 TYR A N 1
ATOM 771 C CA . TYR A 1 92 ? -0.958 5.162 -4.342 1.00 97.50 92 TYR A CA 1
ATOM 772 C C . TYR A 1 92 ? -0.729 5.648 -2.901 1.00 97.50 92 TYR A C 1
ATOM 774 O O . TYR A 1 92 ? -1.676 6.086 -2.253 1.00 97.50 92 TYR A O 1
ATOM 782 N N . LEU A 1 93 ? 0.523 5.661 -2.431 1.00 96.75 93 LEU A N 1
ATOM 783 C CA . LEU A 1 93 ? 0.876 6.159 -1.096 1.00 96.75 93 LEU A CA 1
ATOM 784 C C . LEU A 1 93 ? 0.536 7.643 -0.928 1.00 96.75 93 LEU A C 1
ATOM 786 O O . LEU A 1 93 ? -0.046 8.020 0.084 1.00 96.75 93 LEU A O 1
ATOM 790 N N . ASN A 1 94 ? 0.824 8.470 -1.936 1.00 96.88 94 ASN A N 1
ATOM 791 C CA . ASN A 1 94 ? 0.444 9.882 -1.928 1.00 96.88 94 ASN A CA 1
ATOM 792 C C . ASN A 1 94 ? -1.076 10.057 -1.847 1.00 96.88 94 ASN A C 1
ATOM 794 O O . ASN A 1 94 ? -1.550 10.870 -1.066 1.00 96.88 94 ASN A O 1
ATOM 798 N N . LEU A 1 95 ? -1.844 9.271 -2.608 1.00 96.62 95 LEU A N 1
ATOM 799 C CA . LEU A 1 95 ? -3.305 9.317 -2.548 1.00 96.62 95 LEU A CA 1
ATOM 800 C C . LEU A 1 95 ? -3.825 8.964 -1.146 1.00 96.62 95 LEU A C 1
ATOM 802 O O . LEU A 1 95 ? -4.760 9.600 -0.668 1.00 96.62 95 LEU A O 1
ATOM 806 N N . LEU A 1 96 ? -3.247 7.958 -0.484 1.00 95.56 96 LEU A N 1
ATOM 807 C CA . LEU A 1 96 ? -3.614 7.620 0.895 1.00 95.56 96 LEU A CA 1
ATOM 808 C C . LEU A 1 96 ? -3.251 8.746 1.870 1.00 95.56 96 LEU A C 1
ATOM 810 O O . LEU A 1 96 ? -4.075 9.114 2.710 1.00 95.56 96 LEU A O 1
ATOM 814 N N . ASP A 1 97 ? -2.052 9.312 1.728 1.00 93.31 97 ASP A N 1
ATOM 815 C CA . ASP A 1 97 ? -1.564 10.398 2.576 1.00 93.31 97 ASP A CA 1
ATOM 816 C C . ASP A 1 97 ? -2.404 11.672 2.426 1.00 93.31 97 ASP A C 1
ATOM 818 O O . ASP A 1 97 ? -2.765 12.287 3.423 1.00 93.31 97 ASP A O 1
ATOM 822 N N . GLU A 1 98 ? -2.790 12.036 1.204 1.00 94.81 98 GLU A N 1
ATOM 823 C CA . GLU A 1 98 ? -3.668 13.179 0.926 1.00 94.81 98 GLU A CA 1
ATOM 824 C C . GLU A 1 98 ? -5.065 12.982 1.519 1.00 94.81 98 GLU A C 1
ATOM 826 O O . GLU A 1 98 ? -5.677 13.923 2.026 1.00 94.81 98 GLU A O 1
ATOM 831 N N . ARG A 1 99 ? -5.582 11.752 1.461 1.00 93.56 99 ARG A N 1
ATOM 832 C CA . ARG A 1 99 ? -6.935 11.435 1.921 1.00 93.56 99 ARG A CA 1
ATOM 833 C C . ARG A 1 99 ? -7.053 11.353 3.436 1.00 93.56 99 ARG A C 1
ATOM 835 O O . ARG A 1 99 ? -8.125 11.651 3.954 1.00 93.56 99 ARG A O 1
ATOM 842 N N . LYS A 1 100 ? -6.003 10.901 4.136 1.00 89.81 100 LYS A N 1
ATOM 843 C CA . LYS A 1 100 ? -6.003 10.654 5.596 1.00 89.81 100 LYS A CA 1
ATOM 844 C C . LYS A 1 100 ? -7.180 9.788 6.080 1.00 89.81 100 LYS A C 1
ATOM 846 O O . LYS A 1 100 ? -7.582 9.849 7.238 1.00 89.81 100 LYS A O 1
ATOM 851 N N . ASP A 1 101 ? -7.740 8.979 5.181 1.00 91.00 101 ASP A N 1
ATOM 852 C CA . ASP A 1 101 ? -8.910 8.141 5.454 1.00 91.00 101 ASP A CA 1
ATOM 853 C C . ASP A 1 101 ? -8.543 6.858 6.209 1.00 91.00 101 ASP A C 1
ATOM 855 O O . ASP A 1 101 ? -9.381 6.300 6.922 1.00 91.00 101 ASP A O 1
ATOM 859 N N . PHE A 1 102 ? -7.305 6.389 6.025 1.00 91.31 102 PHE A N 1
ATOM 860 C CA . PHE A 1 102 ? -6.841 5.083 6.470 1.00 91.31 102 PHE A CA 1
ATOM 861 C C . PHE A 1 102 ? -5.481 5.168 7.146 1.00 91.31 102 PHE A C 1
ATOM 863 O O . PHE A 1 102 ? -4.606 5.925 6.727 1.00 91.31 102 PHE A O 1
ATOM 870 N N . TRP A 1 103 ? -5.291 4.292 8.122 1.00 87.62 103 TRP A N 1
ATOM 871 C CA . TRP A 1 103 ? -3.978 3.839 8.551 1.00 87.62 103 TRP A CA 1
ATOM 872 C C . TRP A 1 103 ? -3.512 2.723 7.616 1.00 87.62 103 TRP A C 1
ATOM 874 O O . TRP A 1 103 ? -4.279 1.803 7.332 1.00 87.62 103 TRP A O 1
ATOM 884 N N . LEU A 1 104 ? -2.283 2.826 7.119 1.00 86.56 104 LEU A N 1
ATOM 885 C CA . LEU A 1 104 ? -1.667 1.825 6.252 1.00 86.56 104 LEU A CA 1
ATOM 886 C C . LEU A 1 104 ? -0.729 0.941 7.081 1.00 86.56 104 LEU A C 1
ATOM 888 O O . LEU A 1 104 ? 0.084 1.478 7.837 1.00 86.56 104 LEU A O 1
ATOM 892 N N . SER A 1 105 ? -0.805 -0.378 6.899 1.00 78.56 105 SER A N 1
ATOM 893 C CA . SER A 1 105 ? 0.189 -1.341 7.408 1.00 78.56 105 SER A CA 1
ATOM 894 C C . SER A 1 105 ? 0.826 -2.165 6.309 1.00 78.56 105 SER A C 1
ATOM 896 O O . SER A 1 105 ? 0.078 -2.496 5.357 1.00 78.56 105 SER A O 1
#

Secondary structure (DSSP, 8-state):
-------EEEETTEEEE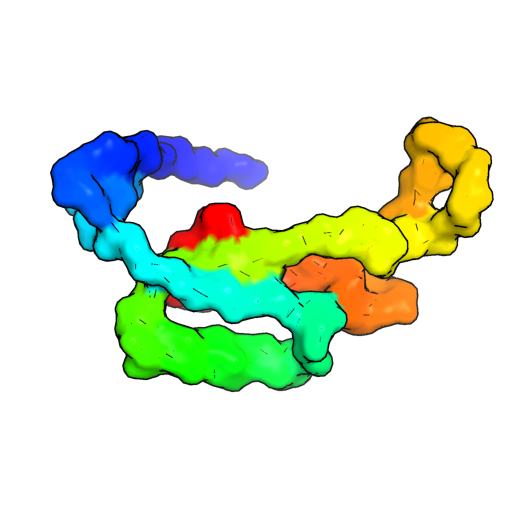TTEEEES-EEE--GGGS-GGGHHHHHHHHHHTT--EEE----HHHHB-SPTT--GGG--B-SSSSS-GGG-HHHHHHHHHHH---EE-

Sequence (105 aa):
MNYPSEKIKIKDGYIWIDNNKIPLLSGEFHFWRNTKKFWPRILNSIKDLGFKHITTYVEWNFHRITPDGTPVGQIEYDFTGKTDQQTNLKGYLNLLDERKDFWLS

Nearest PDB structures (foldseek):
  5gsm-assembly1_B  TM=8.955E-01  e=3.323E-06  Thermococcus kodakarensis KOD1
  3d3a-assembly1_A  TM=8.319E-01  e=3.655E-04  Bacteroides thetaiotaomicron VPI-5482
  8fa5-assembly2_A  TM=8.140E-01  e=4.781E-04  Xanthomonas campestris pv. campestris
  3wf4-assembly2_B  TM=8.261E-01  e=7.152E-04  Homo sapiens
  3thc-assembly1_D  TM=8.030E-01  e=5.848E-04  Homo sapiens